Protein AF-A0A085WEC8-F1 (afdb_monomer_lite)

Radius of gyration: 14.59 Å; chains: 1; bounding box: 40×27×41 Å

Secondary structure (DSSP, 8-state):
-EEEE--TT-HHHHHHHHHHHHTHHHHHHTT--EEEEE----TTPPPPTTPEE-TTSHHHHHHHHHTTPPTT--EEEEE-TT--EEEEEETTSS-HHHHHHHHHHHHHHHHHT-TTTTS-----

Sequence (124 aa):
MLVAVLHPGCDICHALHRMLMARAPGWRSEEIEVFSVVPPGRLGEPLPPGALQDSEGRVSQELMKELGASPGGAVLAVANRFGTLYAVLDIHSGPTEAVLKEALEWLDLAQRQCGECFAPLNWD

Foldseek 3Di:
DKEKEAEFLDPLRLVLVVVVVVCVVVCVVVVHDYAYEYEDDDPPGDDRPPHHYPDHCPVVQVVCVVLVHDPPFIWMWAADPVRHTQDIGGSPPDHNVVRVVVSVVSNVVRSVVPVVPDDDPPPD

Organism: NCBI:txid394096

Structure (mmCIF, N/CA/C/O backbone):
data_AF-A0A085WEC8-F1
#
_entry.id   AF-A0A085WEC8-F1
#
loop_
_atom_site.group_PDB
_atom_site.id
_atom_site.type_symbol
_atom_site.label_atom_id
_atom_site.label_alt_id
_atom_site.label_comp_id
_atom_site.label_asym_id
_atom_site.label_entity_id
_atom_site.label_seq_id
_atom_site.pdbx_PDB_ins_code
_atom_site.Cartn_x
_atom_site.Cartn_y
_atom_site.Cartn_z
_atom_site.occupancy
_atom_site.B_iso_or_equiv
_atom_site.auth_seq_id
_atom_site.auth_comp_id
_atom_site.auth_asym_id
_atom_site.auth_atom_id
_atom_site.pdbx_PDB_model_num
ATOM 1 N N . MET A 1 1 ? -8.166 1.062 5.909 1.00 92.38 1 MET A N 1
ATOM 2 C CA . MET A 1 1 ? -7.718 1.221 4.511 1.00 92.38 1 MET A CA 1
ATOM 3 C C . MET A 1 1 ? -6.214 1.023 4.446 1.00 92.38 1 MET A C 1
ATOM 5 O O . MET A 1 1 ? -5.507 1.472 5.344 1.00 92.38 1 MET A O 1
ATOM 9 N N . LEU A 1 2 ? -5.743 0.364 3.392 1.00 96.19 2 LEU A N 1
ATOM 10 C CA . LEU A 1 2 ? -4.330 0.212 3.065 1.00 96.19 2 LEU A CA 1
ATOM 11 C C . LEU A 1 2 ? -4.053 0.865 1.708 1.00 96.19 2 LEU A C 1
ATOM 13 O O . LEU A 1 2 ? -4.783 0.627 0.746 1.00 96.19 2 LEU A O 1
ATOM 17 N N . VAL A 1 3 ? -2.995 1.666 1.622 1.00 97.12 3 VAL A N 1
ATOM 18 C CA . VAL A 1 3 ? -2.550 2.285 0.366 1.00 97.12 3 VAL A CA 1
ATOM 19 C C . VAL A 1 3 ? -1.092 1.922 0.146 1.00 97.12 3 VAL A C 1
ATOM 21 O O . VAL A 1 3 ? -0.228 2.316 0.922 1.00 97.12 3 VAL A O 1
ATOM 24 N N . ALA A 1 4 ? -0.814 1.155 -0.902 1.00 98.00 4 ALA A N 1
ATOM 25 C CA . ALA A 1 4 ? 0.536 0.779 -1.284 1.00 98.00 4 ALA A CA 1
ATOM 26 C C . ALA A 1 4 ? 0.998 1.619 -2.479 1.00 98.00 4 ALA A C 1
ATOM 28 O O . ALA A 1 4 ? 0.371 1.577 -3.536 1.00 98.00 4 ALA A O 1
ATOM 29 N N . VAL A 1 5 ? 2.106 2.343 -2.330 1.00 97.88 5 VAL A N 1
ATOM 30 C CA . VAL A 1 5 ? 2.840 2.938 -3.455 1.00 97.88 5 VAL A CA 1
ATOM 31 C C . VAL A 1 5 ? 4.008 2.008 -3.750 1.00 97.88 5 VAL A C 1
ATOM 33 O O . VAL A 1 5 ? 4.885 1.815 -2.911 1.00 97.88 5 VAL A O 1
ATOM 36 N N . LEU A 1 6 ? 3.972 1.367 -4.911 1.00 97.50 6 LEU A N 1
ATOM 37 C CA . LEU A 1 6 ? 4.866 0.275 -5.284 1.00 97.50 6 LEU A CA 1
ATOM 38 C C . LEU A 1 6 ? 5.892 0.744 -6.312 1.00 97.50 6 LEU A C 1
ATOM 40 O O . LEU A 1 6 ? 5.619 1.648 -7.090 1.00 97.50 6 LEU A O 1
ATOM 44 N N . HIS A 1 7 ? 7.044 0.084 -6.391 1.00 96.25 7 HIS A N 1
ATOM 45 C CA . HIS A 1 7 ? 7.944 0.261 -7.531 1.00 96.25 7 HIS A CA 1
ATOM 46 C C . HIS A 1 7 ? 7.507 -0.587 -8.730 1.00 96.25 7 HIS A C 1
ATOM 48 O O . HIS A 1 7 ? 7.102 -1.740 -8.539 1.00 96.25 7 HIS A O 1
ATOM 54 N N . PRO A 1 8 ? 7.641 -0.069 -9.963 1.00 93.38 8 PRO A N 1
ATOM 55 C CA . PRO A 1 8 ? 7.444 -0.866 -11.164 1.00 93.38 8 PRO A CA 1
ATOM 56 C C . PRO A 1 8 ? 8.557 -1.917 -11.292 1.00 93.38 8 PRO A C 1
ATOM 58 O O . PRO A 1 8 ? 9.720 -1.648 -10.991 1.00 93.38 8 PRO A O 1
ATOM 61 N N . GLY A 1 9 ? 8.197 -3.141 -11.690 1.00 91.94 9 GLY A N 1
ATOM 62 C CA . GLY A 1 9 ? 9.162 -4.223 -11.926 1.00 91.94 9 GLY A CA 1
ATOM 63 C C . GLY A 1 9 ? 9.922 -4.723 -10.687 1.00 91.94 9 GLY A C 1
ATOM 64 O O . GLY A 1 9 ? 10.923 -5.417 -10.840 1.00 91.94 9 GLY A O 1
ATOM 65 N N . CYS A 1 10 ? 9.482 -4.388 -9.469 1.00 95.12 10 CYS A N 1
ATOM 66 C CA . CYS A 1 10 ? 10.161 -4.774 -8.231 1.00 95.12 10 CYS A CA 1
ATOM 67 C C . CYS A 1 10 ? 9.536 -6.024 -7.597 1.00 95.12 10 CYS A C 1
ATOM 69 O O . CYS A 1 10 ? 8.370 -6.018 -7.193 1.00 95.12 10 CYS A O 1
ATOM 71 N N . ASP A 1 11 ? 10.336 -7.079 -7.424 1.00 95.62 11 ASP A N 1
ATOM 72 C CA . ASP A 1 11 ? 9.875 -8.364 -6.886 1.00 95.62 11 ASP A CA 1
ATOM 73 C C . ASP A 1 11 ? 9.306 -8.266 -5.466 1.00 95.62 11 ASP A C 1
ATOM 75 O O . ASP A 1 11 ? 8.295 -8.908 -5.172 1.00 95.62 11 ASP A O 1
ATOM 79 N N . ILE A 1 12 ? 9.904 -7.439 -4.600 1.00 97.38 12 ILE A N 1
ATOM 80 C CA . ILE A 1 12 ? 9.447 -7.243 -3.213 1.00 97.38 12 ILE A CA 1
ATOM 81 C C . ILE A 1 12 ? 8.085 -6.537 -3.206 1.00 97.38 12 ILE A C 1
ATOM 83 O O . ILE A 1 12 ? 7.143 -6.996 -2.559 1.00 97.38 12 ILE A O 1
ATOM 87 N N . CYS A 1 13 ? 7.944 -5.468 -3.995 1.00 97.62 13 CYS A N 1
ATOM 88 C CA . CYS A 1 13 ? 6.677 -4.755 -4.162 1.00 97.62 13 CYS A CA 1
ATOM 89 C C . CYS A 1 13 ? 5.582 -5.669 -4.735 1.00 97.62 13 CYS A C 1
ATOM 91 O O . CYS A 1 13 ? 4.439 -5.659 -4.274 1.00 97.62 13 CYS A O 1
ATOM 93 N N . HIS A 1 14 ? 5.932 -6.510 -5.711 1.00 96.25 14 HIS A N 1
ATOM 94 C CA . HIS A 1 14 ? 5.002 -7.456 -6.322 1.00 96.25 14 HIS A CA 1
ATOM 95 C C . HIS A 1 14 ? 4.617 -8.582 -5.355 1.00 96.25 14 HIS A C 1
ATOM 97 O O . HIS A 1 14 ? 3.466 -9.022 -5.357 1.00 96.25 14 HIS A O 1
ATOM 103 N N . ALA A 1 15 ? 5.548 -9.052 -4.521 1.00 97.12 15 ALA A N 1
ATOM 104 C CA . ALA A 1 15 ? 5.267 -10.023 -3.469 1.00 97.12 15 ALA A CA 1
ATOM 105 C C . ALA A 1 15 ? 4.275 -9.459 -2.447 1.00 97.12 15 ALA A C 1
ATOM 107 O O . ALA A 1 15 ? 3.263 -10.109 -2.176 1.00 97.12 15 ALA A O 1
ATOM 108 N N . LEU A 1 16 ? 4.498 -8.229 -1.972 1.00 98.00 16 LEU A N 1
ATOM 109 C CA . LEU A 1 16 ? 3.577 -7.560 -1.053 1.00 98.00 16 LEU A CA 1
ATOM 110 C C . LEU A 1 16 ? 2.182 -7.430 -1.666 1.00 98.00 16 LEU A C 1
ATOM 112 O O . LEU A 1 16 ? 1.193 -7.810 -1.042 1.00 98.00 16 LEU A O 1
ATOM 116 N N . HIS A 1 17 ? 2.102 -6.955 -2.911 1.00 97.50 17 HIS A N 1
ATOM 117 C CA . HIS A 1 17 ? 0.834 -6.821 -3.619 1.00 97.50 17 HIS A CA 1
ATOM 118 C C . HIS A 1 17 ? 0.091 -8.159 -3.732 1.00 97.50 17 HIS A C 1
ATOM 120 O O . HIS A 1 17 ? -1.092 -8.235 -3.403 1.00 97.50 17 HIS A O 1
ATOM 126 N N . ARG A 1 18 ? 0.778 -9.247 -4.116 1.00 96.75 18 ARG A N 1
ATOM 127 C CA . ARG A 1 18 ? 0.166 -10.587 -4.153 1.00 96.75 18 ARG A CA 1
ATOM 128 C C . ARG A 1 18 ? -0.377 -11.000 -2.787 1.00 96.75 18 ARG A C 1
ATOM 130 O O . ARG A 1 18 ? -1.470 -11.552 -2.712 1.00 96.75 18 ARG A O 1
ATOM 137 N N . MET A 1 19 ? 0.357 -10.724 -1.711 1.00 96.69 19 MET A N 1
ATOM 138 C CA . MET A 1 19 ? -0.077 -11.047 -0.350 1.00 96.69 19 MET A CA 1
ATOM 139 C C . MET A 1 19 ? -1.286 -10.222 0.104 1.00 96.69 19 MET A C 1
ATOM 141 O O . MET A 1 19 ? -2.140 -10.752 0.820 1.00 96.69 19 MET A O 1
ATOM 145 N N . LEU A 1 20 ? -1.371 -8.954 -0.307 1.00 95.88 20 LEU A N 1
ATOM 146 C CA . LEU A 1 20 ? -2.530 -8.094 -0.071 1.00 95.88 20 LEU A CA 1
ATOM 147 C C . LEU A 1 20 ? -3.757 -8.601 -0.837 1.00 95.88 20 LEU A C 1
ATOM 149 O O . LEU A 1 20 ? -4.832 -8.728 -0.252 1.00 95.88 20 LEU A O 1
ATOM 153 N N . MET A 1 21 ? -3.595 -8.945 -2.117 1.00 94.19 21 MET A N 1
ATOM 154 C CA . MET A 1 21 ? -4.693 -9.420 -2.964 1.00 94.19 21 MET A CA 1
ATOM 155 C C . MET A 1 21 ? -5.170 -10.825 -2.586 1.00 94.19 21 MET A C 1
ATOM 157 O O . MET A 1 21 ? -6.365 -11.097 -2.636 1.00 94.19 21 MET A O 1
ATOM 161 N N . ALA A 1 22 ? -4.280 -11.703 -2.114 1.00 93.75 22 ALA A N 1
ATOM 162 C CA . ALA A 1 22 ? -4.661 -13.023 -1.603 1.00 93.75 22 ALA A CA 1
ATOM 163 C C . ALA A 1 22 ? -5.612 -12.950 -0.392 1.00 93.75 22 ALA A C 1
ATOM 165 O O . ALA A 1 22 ? -6.345 -13.899 -0.125 1.00 93.75 22 ALA A O 1
ATOM 166 N N . ARG A 1 23 ? -5.616 -11.822 0.330 1.00 91.88 23 ARG A N 1
ATOM 167 C CA . ARG A 1 23 ? -6.495 -11.562 1.479 1.00 91.88 23 ARG A CA 1
ATOM 168 C C . ARG A 1 23 ? -7.768 -10.785 1.116 1.00 91.88 23 ARG A C 1
ATOM 170 O O . ARG A 1 23 ? -8.642 -10.644 1.966 1.00 91.88 23 ARG A O 1
ATOM 177 N N . ALA A 1 24 ? -7.921 -10.352 -0.141 1.00 83.62 24 ALA A N 1
ATOM 178 C CA . ALA A 1 24 ? -9.064 -9.564 -0.613 1.00 83.62 24 ALA A CA 1
ATOM 179 C C . ALA A 1 24 ? -10.454 -10.116 -0.243 1.00 83.62 24 ALA A C 1
ATOM 181 O O . ALA A 1 24 ? -11.320 -9.307 0.094 1.00 83.62 24 ALA A O 1
ATOM 182 N N . PRO A 1 25 ? -10.700 -11.445 -0.232 1.00 82.88 25 PRO A N 1
ATOM 183 C CA . PRO A 1 25 ? -11.988 -11.973 0.216 1.00 82.88 25 PRO A CA 1
ATOM 184 C C . PRO A 1 25 ? -12.342 -11.608 1.668 1.00 82.88 25 PRO A C 1
ATOM 186 O O . PRO A 1 25 ? -13.513 -11.377 1.951 1.00 82.88 25 PRO A O 1
ATOM 189 N N . GLY A 1 26 ? -11.353 -11.525 2.567 1.00 86.44 26 GLY A N 1
ATOM 190 C CA . GLY A 1 26 ? -11.554 -11.156 3.976 1.00 86.44 26 GLY A CA 1
ATOM 191 C C . GLY A 1 26 ? -11.657 -9.647 4.210 1.00 86.44 26 GLY A C 1
ATOM 192 O O . GLY A 1 26 ? -12.361 -9.206 5.114 1.00 86.44 26 GLY A O 1
ATOM 193 N N . TRP A 1 27 ? -11.039 -8.834 3.348 1.00 88.69 27 TRP A N 1
ATOM 194 C CA . TRP A 1 27 ? -11.059 -7.372 3.476 1.00 88.69 27 TRP A CA 1
ATOM 195 C C . TRP A 1 27 ? -12.460 -6.777 3.471 1.00 88.69 27 TRP A C 1
ATOM 197 O O . TRP A 1 27 ? -12.750 -5.901 4.279 1.00 88.69 27 TRP A O 1
ATOM 207 N N . ARG A 1 28 ? -13.364 -7.301 2.638 1.00 80.44 28 ARG A N 1
ATOM 208 C CA . ARG A 1 28 ? -14.746 -6.806 2.585 1.00 80.44 28 ARG A CA 1
ATOM 209 C C . ARG A 1 28 ? -15.516 -7.051 3.877 1.00 80.44 28 ARG A C 1
ATOM 211 O O . ARG A 1 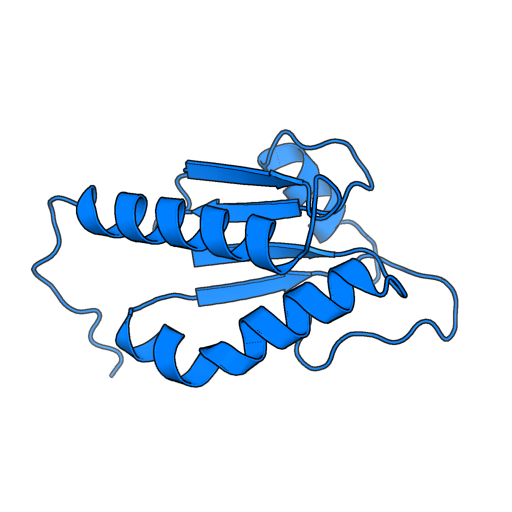28 ? -16.226 -6.159 4.323 1.00 80.44 28 ARG A O 1
ATOM 218 N N . SER A 1 29 ? -15.374 -8.231 4.484 1.00 83.19 29 SER A N 1
ATOM 219 C CA . SER A 1 29 ? -16.035 -8.533 5.763 1.00 83.19 29 SER A CA 1
ATOM 220 C C . SER A 1 29 ? -15.502 -7.697 6.925 1.00 83.19 29 SER A C 1
ATOM 222 O O . SER A 1 29 ? -16.193 -7.540 7.924 1.00 83.19 29 SER A O 1
ATOM 224 N N . GLU A 1 30 ? -14.291 -7.165 6.790 1.00 82.00 30 GLU A N 1
ATOM 225 C CA . GLU A 1 30 ? -13.633 -6.322 7.790 1.00 82.00 30 GLU A CA 1
ATOM 226 C C . GLU A 1 30 ? -13.733 -4.820 7.455 1.00 82.00 30 GLU A C 1
ATOM 228 O O . GLU A 1 30 ? -13.123 -3.998 8.136 1.00 82.00 30 GLU A O 1
ATOM 233 N N . GLU A 1 31 ? -14.489 -4.451 6.411 1.00 85.44 31 GLU A N 1
ATOM 234 C CA . GLU A 1 31 ? -14.628 -3.070 5.919 1.00 85.44 31 GLU A CA 1
ATOM 235 C C . GLU A 1 31 ? -13.271 -2.400 5.596 1.00 85.44 31 GLU A C 1
ATOM 237 O O . GLU A 1 31 ? -13.046 -1.207 5.824 1.00 85.44 31 GLU A O 1
ATOM 242 N N . ILE A 1 32 ? -12.328 -3.179 5.059 1.00 90.25 32 ILE A N 1
ATOM 243 C CA . ILE A 1 32 ? -10.995 -2.724 4.663 1.00 90.25 32 ILE A CA 1
ATOM 244 C C . ILE A 1 32 ? -10.948 -2.536 3.148 1.00 90.25 32 ILE A C 1
ATOM 246 O O . ILE A 1 32 ? -11.114 -3.479 2.381 1.00 90.25 32 ILE A O 1
ATOM 250 N N . GLU A 1 33 ? -10.605 -1.327 2.715 1.00 91.62 33 GLU A N 1
ATOM 251 C CA . GLU A 1 33 ? -10.233 -1.054 1.324 1.00 91.62 33 GLU A CA 1
ATOM 252 C C . GLU A 1 33 ? -8.716 -1.108 1.135 1.00 91.62 33 GLU A C 1
ATOM 254 O O . GLU A 1 33 ? -7.962 -0.631 1.992 1.00 91.62 33 GLU A O 1
ATOM 259 N N . VAL A 1 34 ? -8.268 -1.674 0.011 1.00 94.56 34 VAL A N 1
ATOM 260 C CA . VAL A 1 34 ? -6.845 -1.813 -0.330 1.00 94.56 34 VAL A CA 1
ATOM 261 C C . VAL A 1 34 ? -6.587 -1.294 -1.736 1.00 94.56 34 VAL A C 1
ATOM 263 O O . VAL A 1 34 ? -7.109 -1.830 -2.711 1.00 94.56 34 VAL A O 1
ATOM 266 N N . PHE A 1 35 ? -5.707 -0.303 -1.843 1.00 94.06 35 PHE A N 1
ATOM 267 C CA . PHE A 1 35 ? -5.269 0.266 -3.112 1.00 94.06 35 PHE A CA 1
ATOM 268 C C . PHE A 1 35 ? -3.778 0.014 -3.307 1.00 94.06 35 PHE A C 1
ATOM 270 O O . PHE A 1 35 ? -2.985 0.137 -2.376 1.00 94.06 35 PHE A O 1
ATOM 277 N N . SER A 1 36 ? -3.379 -0.340 -4.523 1.00 97.25 36 SER A N 1
ATOM 278 C CA . SER A 1 36 ? -1.973 -0.391 -4.927 1.00 97.25 36 SER A CA 1
ATOM 279 C C . SER A 1 36 ? -1.791 0.519 -6.126 1.00 97.25 36 SER A C 1
ATOM 281 O O . SER A 1 36 ? -2.508 0.359 -7.107 1.00 97.25 36 SER A O 1
ATOM 283 N N . VAL A 1 37 ? -0.854 1.454 -6.047 1.00 96.88 37 VAL A N 1
ATOM 284 C CA . VAL A 1 37 ? -0.516 2.393 -7.116 1.00 96.88 37 VAL A CA 1
ATOM 285 C C . VAL A 1 37 ? 0.916 2.126 -7.554 1.00 96.88 37 VAL A C 1
ATOM 287 O O . VAL A 1 37 ? 1.806 1.966 -6.719 1.00 96.88 37 VAL A O 1
ATOM 290 N N . VAL A 1 38 ? 1.130 2.059 -8.863 1.00 96.56 38 VAL A N 1
ATOM 291 C CA . VAL A 1 38 ? 2.444 1.848 -9.474 1.00 96.56 38 VAL A CA 1
ATOM 292 C C . VAL A 1 38 ? 2.746 3.054 -10.373 1.00 96.56 38 VAL A C 1
ATOM 294 O O . VAL A 1 38 ? 1.979 3.293 -11.312 1.00 96.56 38 VAL A O 1
ATOM 297 N N . PRO A 1 39 ? 3.821 3.821 -10.106 1.00 94.50 39 PRO A N 1
ATOM 298 C CA . PRO A 1 39 ? 4.253 4.935 -10.940 1.00 94.50 39 PRO A CA 1
ATOM 299 C C . PRO A 1 39 ? 4.835 4.426 -12.272 1.00 94.50 39 PRO A C 1
ATOM 301 O O . PRO A 1 39 ? 5.000 3.216 -12.464 1.00 94.50 39 PRO A O 1
ATOM 304 N N . PRO A 1 40 ? 5.187 5.326 -13.206 1.00 91.69 40 PRO A N 1
ATOM 305 C CA . PRO A 1 40 ? 5.736 4.935 -14.494 1.00 91.69 40 PRO A CA 1
ATOM 306 C C . PRO A 1 40 ? 7.044 4.161 -14.325 1.00 91.69 40 PRO A C 1
ATOM 308 O O . PRO A 1 40 ? 7.957 4.599 -13.623 1.00 91.69 40 PRO A O 1
ATOM 311 N N . GLY A 1 41 ? 7.126 3.018 -15.000 1.00 87.19 41 GLY A N 1
ATOM 312 C CA . GLY A 1 41 ? 8.323 2.189 -15.094 1.00 87.19 41 GLY A CA 1
ATOM 313 C C . GLY A 1 41 ? 8.980 2.248 -16.465 1.00 87.19 41 GLY A C 1
ATOM 314 O O . GLY A 1 41 ? 8.598 3.028 -17.343 1.00 87.19 41 GLY A O 1
ATOM 315 N N . ARG A 1 42 ? 9.968 1.381 -16.677 1.00 83.94 42 ARG A N 1
ATOM 316 C CA . ARG A 1 42 ? 10.527 1.140 -18.010 1.00 83.94 42 ARG A CA 1
ATOM 317 C C . ARG A 1 42 ? 9.511 0.401 -18.881 1.00 83.94 42 ARG A C 1
ATOM 319 O O . ARG A 1 42 ? 8.683 -0.374 -18.407 1.00 83.94 42 ARG A O 1
ATOM 326 N N . LEU A 1 43 ? 9.613 0.610 -20.192 1.00 77.25 43 LEU A N 1
ATOM 327 C CA . LEU A 1 43 ? 8.839 -0.140 -21.181 1.00 77.25 43 LEU A CA 1
ATOM 328 C C . LEU A 1 43 ? 9.014 -1.653 -20.973 1.00 77.25 43 LEU A C 1
ATOM 330 O O . LEU A 1 43 ? 10.136 -2.156 -20.976 1.00 77.25 43 LEU A O 1
ATOM 334 N N . GLY A 1 44 ? 7.893 -2.363 -20.826 1.00 76.56 44 GLY A N 1
ATOM 335 C CA . GLY A 1 44 ? 7.859 -3.815 -20.640 1.00 76.56 44 GLY A CA 1
ATOM 336 C C . GLY A 1 44 ? 7.929 -4.290 -19.187 1.00 76.56 44 GLY A C 1
ATOM 337 O O . GLY A 1 44 ? 7.834 -5.495 -18.959 1.00 76.56 44 GLY A O 1
ATOM 338 N N . GLU A 1 45 ? 8.059 -3.391 -18.205 1.00 84.56 45 GLU A N 1
ATOM 339 C CA . GLU A 1 45 ? 7.963 -3.782 -16.797 1.00 84.56 45 GLU A CA 1
ATOM 340 C C . GLU A 1 45 ? 6.532 -4.234 -16.459 1.00 84.56 45 GLU A C 1
ATOM 342 O O . GLU A 1 45 ? 5.563 -3.550 -16.808 1.00 84.56 45 GLU A O 1
ATOM 347 N N . PRO A 1 46 ? 6.369 -5.403 -15.812 1.00 83.38 46 PRO A N 1
ATOM 348 C CA . PRO A 1 46 ? 5.049 -5.945 -15.539 1.00 83.38 46 PRO A CA 1
ATOM 349 C C . PRO A 1 46 ? 4.331 -5.126 -14.464 1.00 83.38 46 PRO A C 1
ATOM 351 O O . PRO A 1 46 ? 4.896 -4.833 -13.412 1.00 83.38 46 PRO A O 1
ATOM 354 N N . LEU A 1 47 ? 3.055 -4.821 -14.709 1.00 87.69 47 LEU A N 1
ATOM 355 C CA . LEU A 1 47 ? 2.150 -4.268 -13.707 1.00 87.69 47 LEU A CA 1
ATOM 356 C C . LEU A 1 47 ? 1.534 -5.417 -12.884 1.00 87.69 47 LEU A C 1
ATOM 358 O O . LEU A 1 47 ? 1.026 -6.374 -13.479 1.00 87.69 47 LEU A O 1
ATOM 362 N N . PRO A 1 48 ? 1.532 -5.351 -11.541 1.00 90.19 48 PRO A N 1
ATOM 363 C CA . PRO A 1 48 ? 0.809 -6.313 -10.718 1.00 90.19 48 PRO A CA 1
ATOM 364 C C . PRO A 1 48 ? -0.695 -6.330 -11.061 1.00 90.19 48 PRO A C 1
ATOM 366 O O . PRO A 1 48 ? -1.307 -5.262 -11.148 1.00 90.19 48 PRO A O 1
ATOM 369 N N . PRO A 1 49 ? -1.320 -7.508 -11.257 1.00 89.88 49 PRO A N 1
ATOM 370 C CA . PRO A 1 49 ? -2.738 -7.590 -11.601 1.00 89.88 49 PRO A CA 1
ATOM 371 C C . PRO A 1 49 ? -3.638 -6.936 -10.546 1.00 89.88 49 PRO A C 1
ATOM 373 O O . PRO A 1 49 ? -3.642 -7.355 -9.396 1.00 89.88 49 PRO A O 1
ATOM 376 N N . GLY A 1 50 ? -4.440 -5.948 -10.951 1.00 90.00 50 GLY A N 1
ATOM 377 C CA . GLY A 1 50 ? -5.332 -5.212 -10.046 1.00 90.00 50 GLY A CA 1
ATOM 378 C C . GLY A 1 50 ? -4.695 -3.989 -9.377 1.00 90.00 50 GLY A C 1
ATOM 379 O O . GLY A 1 50 ? -5.397 -3.254 -8.687 1.00 90.00 50 GLY A O 1
ATOM 380 N N . ALA A 1 51 ? -3.403 -3.725 -9.599 1.00 94.94 51 ALA A N 1
ATOM 381 C CA . ALA A 1 51 ? -2.806 -2.443 -9.243 1.00 94.94 51 ALA A CA 1
ATOM 382 C C . ALA A 1 51 ? -3.240 -1.335 -10.219 1.00 94.94 51 ALA A C 1
ATOM 384 O O . ALA A 1 51 ? -3.418 -1.557 -11.418 1.00 94.94 51 ALA A O 1
ATOM 385 N N . LEU A 1 52 ? -3.380 -0.121 -9.692 1.00 95.44 52 LEU A N 1
ATOM 386 C CA . LEU A 1 52 ? -3.638 1.094 -10.449 1.00 95.44 52 LEU A CA 1
ATOM 387 C C . LEU A 1 52 ? -2.331 1.589 -11.068 1.00 95.44 52 LEU A C 1
ATOM 389 O O . LEU A 1 52 ? -1.336 1.793 -10.371 1.00 95.44 52 LEU A O 1
ATOM 393 N N . GLN A 1 53 ? -2.344 1.809 -12.378 1.00 94.94 53 GLN A N 1
ATOM 394 C CA . GLN A 1 53 ? -1.212 2.393 -13.083 1.00 94.94 53 GLN A CA 1
ATOM 395 C C . GLN A 1 53 ? -1.310 3.920 -13.073 1.00 94.94 53 GLN A C 1
ATOM 397 O O . GLN A 1 53 ? -2.223 4.498 -13.663 1.00 94.94 53 GLN A O 1
ATOM 402 N N . ASP A 1 54 ? -0.333 4.577 -12.460 1.00 94.75 54 ASP A N 1
ATOM 403 C CA . ASP A 1 54 ? -0.167 6.026 -12.507 1.00 94.75 54 ASP A CA 1
ATOM 404 C C . ASP A 1 54 ? 0.798 6.389 -13.638 1.00 94.75 54 ASP A C 1
ATOM 406 O O . ASP A 1 54 ? 2.001 6.525 -13.441 1.00 94.75 54 ASP A O 1
ATOM 410 N N . SER A 1 55 ? 0.263 6.507 -14.853 1.00 91.31 55 SER A N 1
ATOM 411 C CA . SER A 1 55 ? 1.064 6.654 -16.081 1.00 91.31 55 SER A CA 1
ATOM 412 C C . SER A 1 55 ? 1.840 7.974 -16.175 1.00 91.31 55 SER A C 1
ATOM 414 O O . SER A 1 55 ? 2.796 8.061 -16.941 1.00 91.31 55 SER A O 1
ATOM 416 N N . GLU A 1 56 ? 1.451 8.991 -15.401 1.00 93.44 56 GLU A N 1
ATOM 417 C CA . GLU A 1 56 ? 2.127 10.295 -15.358 1.00 93.44 56 GLU A CA 1
ATOM 418 C C . GLU A 1 56 ? 2.977 10.483 -14.090 1.00 93.44 56 GLU A C 1
ATOM 420 O O . GLU A 1 56 ? 3.688 11.478 -13.972 1.00 93.44 56 GLU A O 1
ATOM 425 N N . GLY A 1 57 ? 2.901 9.562 -13.124 1.00 93.94 57 GLY A N 1
ATOM 426 C CA . GLY A 1 57 ? 3.606 9.657 -11.840 1.00 93.94 57 GLY A CA 1
ATOM 427 C C . GLY A 1 57 ? 3.050 10.710 -10.877 1.00 93.94 57 GLY A C 1
ATOM 428 O O . GLY A 1 57 ? 3.593 10.886 -9.785 1.00 93.94 57 GLY A O 1
ATOM 429 N N . ARG A 1 58 ? 1.983 11.426 -11.256 1.00 95.62 58 ARG A N 1
ATOM 430 C CA . ARG A 1 58 ? 1.453 12.568 -10.494 1.00 95.62 58 ARG A CA 1
ATOM 431 C C . ARG A 1 58 ? 0.724 12.119 -9.234 1.00 95.62 58 ARG A C 1
ATOM 433 O O . ARG A 1 58 ? 0.870 12.756 -8.195 1.00 95.62 58 ARG A O 1
ATOM 440 N N . VAL A 1 59 ? -0.032 11.023 -9.315 1.00 95.00 59 VAL A N 1
ATOM 441 C CA . VAL A 1 59 ? -0.774 10.477 -8.168 1.00 95.00 59 VAL A CA 1
ATOM 442 C C . VAL A 1 59 ? 0.200 9.945 -7.127 1.00 95.00 59 VAL A C 1
ATOM 444 O O . VAL A 1 59 ? 0.092 10.265 -5.950 1.00 95.00 59 VAL A O 1
ATOM 447 N N . SER A 1 60 ? 1.189 9.177 -7.571 1.00 95.25 60 SER A N 1
ATOM 448 C CA . SER A 1 60 ? 2.220 8.588 -6.725 1.00 95.25 60 SER A CA 1
ATOM 449 C C . SER A 1 60 ? 3.058 9.680 -6.067 1.00 95.25 60 SER A C 1
ATOM 451 O O . SER A 1 60 ? 3.332 9.598 -4.877 1.00 95.25 60 SER A O 1
ATOM 453 N N . GLN A 1 61 ? 3.422 10.737 -6.802 1.00 95.38 61 GLN A N 1
ATOM 454 C CA . GLN A 1 61 ? 4.152 11.875 -6.243 1.00 95.38 61 GLN A CA 1
ATOM 455 C C . GLN A 1 61 ? 3.363 12.587 -5.135 1.00 95.38 61 GLN A C 1
ATOM 457 O O . GLN A 1 61 ? 3.931 12.853 -4.074 1.00 95.38 61 GLN A O 1
ATOM 462 N N . GLU A 1 62 ? 2.078 12.880 -5.359 1.00 96.31 62 GLU A N 1
ATOM 463 C CA . GLU A 1 62 ? 1.251 13.541 -4.344 1.00 96.31 62 GLU A CA 1
ATOM 464 C C . GLU A 1 62 ? 1.024 12.627 -3.135 1.00 96.31 62 GLU A C 1
ATOM 466 O O . GLU A 1 62 ? 1.182 13.071 -2.003 1.00 96.31 62 GLU A O 1
ATOM 471 N N . LEU A 1 63 ? 0.768 11.331 -3.355 1.00 95.62 63 LEU A N 1
ATOM 472 C CA . LEU A 1 63 ? 0.669 10.352 -2.270 1.00 95.62 63 LEU A CA 1
ATOM 473 C C . LEU A 1 63 ? 1.945 10.324 -1.426 1.00 95.62 63 LEU A C 1
ATOM 475 O O . LEU A 1 63 ? 1.863 10.436 -0.211 1.00 95.62 63 LEU A O 1
ATOM 479 N N . MET A 1 64 ? 3.128 10.229 -2.037 1.00 96.62 64 MET A N 1
ATOM 480 C CA . MET A 1 64 ? 4.386 10.210 -1.278 1.00 96.62 64 MET A CA 1
ATOM 481 C C . MET A 1 64 ? 4.575 11.481 -0.444 1.00 96.62 64 MET A C 1
ATOM 483 O O . MET A 1 64 ? 5.023 11.398 0.698 1.00 96.62 64 MET A O 1
ATOM 487 N N . LYS A 1 65 ? 4.190 12.643 -0.984 1.00 96.44 65 LYS A N 1
ATOM 488 C CA . LYS A 1 65 ? 4.236 13.924 -0.273 1.00 96.44 65 LYS A CA 1
ATOM 489 C C . LYS A 1 65 ? 3.279 13.951 0.924 1.00 96.44 65 LYS A C 1
ATOM 491 O O . LYS A 1 65 ? 3.718 14.287 2.020 1.00 96.44 65 LYS A O 1
ATOM 496 N N . GLU A 1 66 ? 2.014 13.579 0.737 1.00 95.00 66 GLU A N 1
ATOM 497 C CA . GLU A 1 66 ? 1.003 13.560 1.807 1.00 95.00 66 GLU A CA 1
ATOM 498 C C . GLU A 1 66 ? 1.310 12.506 2.883 1.00 95.00 66 GLU A C 1
ATOM 500 O O . GLU A 1 66 ? 1.021 12.700 4.061 1.00 95.00 66 GLU A O 1
ATOM 505 N N . LEU A 1 67 ? 1.973 11.412 2.500 1.00 95.50 67 LEU A N 1
ATOM 506 C CA . LEU A 1 67 ? 2.465 10.387 3.420 1.00 95.50 67 LEU A CA 1
ATOM 507 C C . LEU A 1 67 ? 3.760 10.795 4.146 1.00 95.50 67 LEU A C 1
ATOM 509 O O . LEU A 1 67 ? 4.242 10.044 4.991 1.00 95.50 67 LEU A O 1
ATOM 513 N N . GLY A 1 68 ? 4.357 11.949 3.819 1.00 95.25 68 GLY A N 1
ATOM 514 C CA . GLY A 1 68 ? 5.644 12.378 4.377 1.00 95.25 68 GLY A CA 1
ATOM 515 C C . GLY A 1 68 ? 6.809 11.444 4.024 1.00 95.25 68 GLY A C 1
ATOM 516 O O . GLY A 1 68 ? 7.818 11.417 4.728 1.00 95.25 68 GLY A O 1
ATOM 517 N N . ALA A 1 69 ? 6.672 10.661 2.953 1.00 95.00 69 ALA A N 1
ATOM 518 C CA . ALA A 1 69 ? 7.642 9.668 2.520 1.00 95.00 69 ALA A CA 1
ATOM 519 C C . ALA A 1 69 ? 8.596 10.233 1.456 1.00 95.00 69 ALA A C 1
ATOM 521 O O . ALA A 1 69 ? 8.288 11.185 0.735 1.00 95.00 69 ALA A O 1
ATOM 522 N N . SER A 1 70 ? 9.786 9.640 1.338 1.00 92.56 70 SER A N 1
ATOM 523 C CA . SER A 1 70 ? 10.777 10.093 0.358 1.00 92.56 70 SER A CA 1
ATOM 524 C C . SER A 1 70 ? 10.277 9.903 -1.081 1.00 92.56 70 SER A C 1
ATOM 526 O O . SER A 1 70 ? 9.797 8.817 -1.413 1.00 92.56 70 SER A O 1
ATOM 528 N N . PRO A 1 71 ? 10.431 10.903 -1.970 1.00 88.75 71 PRO A N 1
ATOM 529 C CA . PRO A 1 71 ? 10.071 10.761 -3.377 1.00 88.75 71 PRO A CA 1
ATOM 530 C C . PRO A 1 71 ? 10.727 9.532 -4.012 1.00 88.75 71 PRO A C 1
ATOM 532 O O . PRO A 1 71 ? 11.920 9.294 -3.830 1.00 88.75 71 PRO A O 1
ATOM 535 N N . GLY A 1 72 ? 9.945 8.750 -4.757 1.00 87.19 72 GLY A N 1
ATOM 536 C CA . GLY A 1 72 ? 10.430 7.527 -5.400 1.00 87.19 72 GLY A CA 1
ATOM 537 C C . GLY A 1 72 ? 10.678 6.353 -4.447 1.00 87.19 72 GLY A C 1
ATOM 538 O O . GLY A 1 72 ? 11.218 5.346 -4.890 1.00 87.19 72 GLY A O 1
ATOM 539 N N . GLY A 1 73 ? 10.302 6.443 -3.168 1.00 93.81 73 GLY A N 1
ATOM 540 C CA . GLY A 1 73 ? 10.235 5.293 -2.262 1.00 93.81 73 GLY A CA 1
ATOM 541 C C . GLY A 1 73 ? 9.067 4.349 -2.582 1.00 93.81 73 GLY A C 1
ATOM 542 O O . GLY A 1 73 ? 8.219 4.659 -3.418 1.00 93.81 73 GLY A O 1
ATOM 543 N N . ALA A 1 74 ? 9.027 3.206 -1.897 1.00 97.62 74 ALA A N 1
ATOM 544 C CA . ALA A 1 74 ? 7.900 2.278 -1.930 1.00 97.62 74 ALA A CA 1
ATOM 545 C C . ALA A 1 74 ? 7.375 2.090 -0.506 1.00 97.62 74 ALA A C 1
ATOM 547 O O . ALA A 1 74 ? 8.136 1.724 0.391 1.00 97.62 74 ALA A O 1
ATOM 548 N N . VAL A 1 75 ? 6.091 2.365 -0.292 1.00 98.44 75 VAL A N 1
ATOM 549 C CA . VAL A 1 75 ? 5.501 2.405 1.050 1.00 98.44 75 VAL A CA 1
ATOM 550 C C . VAL A 1 75 ? 4.162 1.692 1.118 1.00 98.44 75 VAL A C 1
ATOM 552 O O . VAL A 1 75 ? 3.407 1.670 0.146 1.00 98.44 75 VAL A O 1
ATOM 555 N N . LEU A 1 76 ? 3.855 1.147 2.292 1.00 98.50 76 LEU A N 1
ATOM 556 C CA . LEU A 1 76 ? 2.528 0.683 2.676 1.00 98.50 76 LEU A CA 1
ATOM 557 C C . LEU A 1 76 ? 1.994 1.595 3.782 1.00 98.50 76 LEU A C 1
ATOM 559 O O . LEU A 1 76 ? 2.502 1.595 4.901 1.00 98.50 76 LEU A O 1
ATOM 563 N N . ALA A 1 77 ? 0.975 2.378 3.457 1.00 98.00 77 ALA A N 1
ATOM 564 C CA . ALA A 1 77 ? 0.309 3.272 4.387 1.00 98.00 77 ALA A CA 1
ATOM 565 C C . ALA A 1 77 ? -0.954 2.632 4.970 1.00 98.00 77 ALA A C 1
ATOM 567 O O . ALA A 1 77 ? -1.721 1.977 4.257 1.00 98.00 77 ALA A O 1
ATOM 568 N N . VAL A 1 78 ? -1.185 2.870 6.260 1.00 96.94 78 VAL A N 1
ATOM 569 C CA . VAL A 1 78 ? -2.368 2.428 7.003 1.00 96.94 78 VAL A CA 1
ATOM 570 C C . VAL A 1 78 ? -3.160 3.653 7.432 1.00 96.94 78 VAL A C 1
ATOM 572 O O . VAL A 1 78 ? -2.639 4.528 8.125 1.00 96.94 78 VAL A O 1
ATOM 575 N N . ALA A 1 79 ? -4.429 3.706 7.037 1.00 93.19 79 ALA A N 1
ATOM 576 C CA . ALA A 1 79 ? -5.331 4.799 7.376 1.00 93.19 79 ALA A CA 1
ATOM 577 C C . ALA A 1 79 ? -6.721 4.286 7.771 1.00 93.19 79 ALA A C 1
ATOM 579 O O . ALA A 1 79 ? -7.155 3.212 7.336 1.00 93.19 79 ALA A O 1
ATOM 580 N N . ASN A 1 80 ? -7.452 5.065 8.570 1.00 88.81 80 ASN A N 1
ATOM 581 C CA . ASN A 1 80 ? -8.868 4.794 8.830 1.00 88.81 80 ASN A CA 1
ATOM 582 C C . ASN A 1 80 ? -9.750 5.184 7.621 1.00 88.81 80 ASN A C 1
ATOM 584 O O . ASN A 1 80 ? -9.267 5.689 6.606 1.00 88.81 80 ASN A O 1
ATO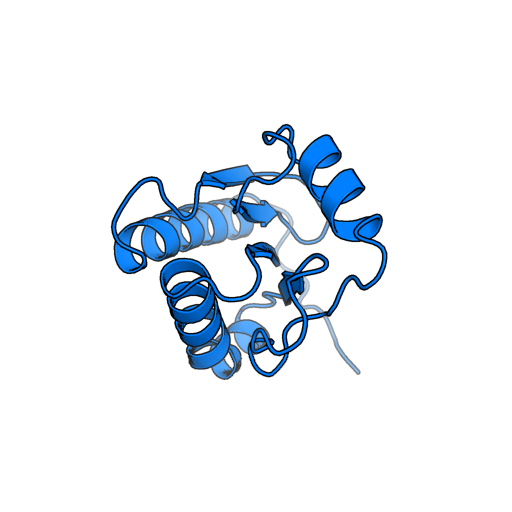M 588 N N . ARG A 1 81 ? -11.068 4.971 7.734 1.00 82.94 81 ARG A 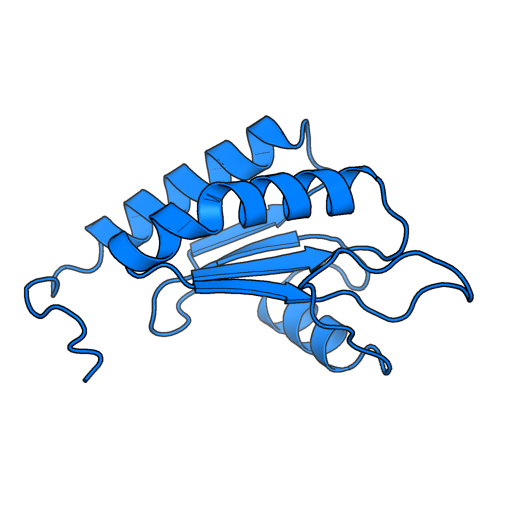N 1
ATOM 589 C CA . ARG A 1 81 ? -12.048 5.297 6.677 1.00 82.94 81 ARG A CA 1
ATOM 590 C C . ARG A 1 81 ? -12.169 6.791 6.349 1.00 82.94 81 ARG A C 1
ATOM 592 O O . ARG A 1 81 ? -12.684 7.138 5.295 1.00 82.94 81 ARG A O 1
ATOM 599 N N . PHE A 1 82 ? -11.714 7.664 7.245 1.00 85.50 82 PHE A N 1
ATOM 600 C CA . PHE A 1 82 ? -11.728 9.117 7.068 1.00 85.50 82 PHE A CA 1
ATOM 601 C C . PHE A 1 82 ? -10.403 9.654 6.508 1.00 85.50 82 PHE A C 1
ATOM 603 O O . PHE A 1 82 ? -10.236 10.863 6.383 1.00 85.50 82 PHE A O 1
ATOM 610 N N . GLY A 1 83 ? -9.448 8.772 6.194 1.00 87.00 83 GLY A N 1
ATOM 611 C CA . GLY A 1 83 ? -8.132 9.157 5.691 1.00 87.00 83 GLY A CA 1
ATOM 612 C C . GLY A 1 83 ? -7.155 9.624 6.773 1.00 87.00 83 GLY A C 1
ATOM 613 O O . GLY A 1 83 ? -6.089 10.128 6.437 1.00 87.00 83 GLY A O 1
ATOM 614 N N . THR A 1 84 ? -7.462 9.449 8.065 1.00 90.88 84 THR A N 1
ATOM 615 C CA . THR A 1 84 ? -6.471 9.683 9.126 1.00 90.88 84 THR A CA 1
ATOM 616 C C . THR A 1 84 ? -5.381 8.625 9.032 1.00 90.88 84 THR A C 1
ATOM 618 O O . THR A 1 84 ? -5.672 7.429 9.104 1.00 90.88 84 THR A O 1
ATOM 621 N N . LEU A 1 85 ? -4.139 9.075 8.881 1.00 94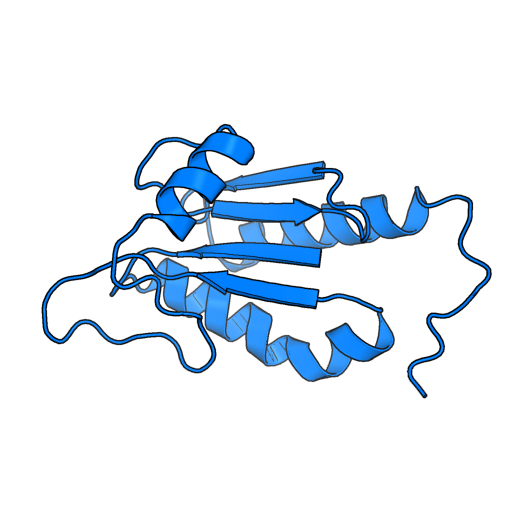.00 85 LEU A N 1
ATOM 622 C CA . LEU A 1 85 ? -2.960 8.231 8.746 1.00 94.00 85 LEU A CA 1
ATOM 623 C C . LEU A 1 85 ? -2.484 7.729 10.115 1.00 94.00 85 LEU A C 1
ATOM 625 O O . LEU A 1 85 ? -2.331 8.519 11.044 1.00 94.00 85 LEU A O 1
ATOM 629 N N . TYR A 1 86 ? -2.232 6.426 10.223 1.00 94.94 86 TYR A N 1
ATOM 630 C CA . TYR A 1 86 ? -1.719 5.779 11.437 1.00 94.94 86 TYR A CA 1
ATOM 631 C C . TYR A 1 86 ? -0.275 5.318 11.272 1.00 94.94 86 TYR A C 1
ATOM 633 O O . TYR A 1 86 ? 0.515 5.433 12.205 1.00 94.94 86 TYR A O 1
ATOM 641 N N . ALA A 1 87 ? 0.075 4.818 10.085 1.00 97.25 87 ALA A N 1
ATOM 642 C CA . ALA A 1 87 ? 1.421 4.350 9.793 1.00 97.25 87 ALA A CA 1
ATOM 643 C C . ALA A 1 87 ? 1.772 4.512 8.315 1.00 97.25 87 ALA A C 1
ATOM 645 O O . ALA A 1 87 ? 0.903 4.436 7.443 1.00 97.25 87 ALA A O 1
ATOM 646 N N . VAL A 1 88 ? 3.067 4.681 8.053 1.00 98.12 88 VAL A N 1
ATOM 647 C CA . VAL A 1 88 ? 3.685 4.621 6.726 1.00 98.12 88 VAL A CA 1
ATOM 648 C C . VAL A 1 88 ? 4.915 3.744 6.856 1.00 98.12 88 VAL A C 1
ATOM 650 O O . VAL A 1 88 ? 5.873 4.114 7.531 1.00 98.12 88 VAL A O 1
ATOM 653 N N . LEU A 1 89 ? 4.863 2.567 6.247 1.00 98.38 89 LEU A N 1
ATOM 654 C CA . LEU A 1 89 ? 5.910 1.560 6.358 1.00 98.38 89 LEU A CA 1
ATOM 655 C C . LEU A 1 89 ? 6.725 1.523 5.070 1.00 98.38 89 LEU A C 1
ATOM 657 O O . LEU A 1 89 ? 6.148 1.448 3.987 1.00 98.38 89 LEU A O 1
ATOM 661 N N . ASP A 1 90 ? 8.052 1.532 5.180 1.00 97.94 90 ASP A N 1
ATOM 662 C CA . ASP A 1 90 ? 8.933 1.261 4.042 1.00 97.94 90 ASP A CA 1
ATOM 663 C C . ASP A 1 90 ? 8.863 -0.229 3.684 1.00 97.94 90 ASP A C 1
ATOM 665 O O . ASP A 1 90 ? 9.200 -1.098 4.495 1.00 97.94 90 ASP A O 1
ATOM 669 N N . ILE A 1 91 ? 8.445 -0.517 2.449 1.00 98.12 91 ILE A N 1
ATOM 670 C CA . ILE A 1 91 ? 8.283 -1.879 1.926 1.00 98.12 91 ILE A CA 1
ATOM 671 C C . ILE A 1 91 ? 9.620 -2.635 1.910 1.00 98.12 91 ILE A C 1
ATOM 673 O O . ILE A 1 91 ? 9.629 -3.863 1.995 1.00 98.12 91 ILE A O 1
ATOM 677 N N . HIS A 1 92 ? 10.745 -1.922 1.832 1.00 97.94 92 HIS A N 1
ATOM 678 C CA . HIS A 1 92 ? 12.085 -2.504 1.750 1.00 97.94 92 HIS A CA 1
ATOM 679 C C . HIS A 1 92 ? 12.832 -2.547 3.088 1.00 97.94 92 HIS A C 1
ATOM 681 O O . HIS A 1 92 ? 13.984 -2.978 3.126 1.00 97.94 92 HIS A O 1
ATOM 687 N N . SER A 1 93 ? 12.194 -2.150 4.192 1.00 95.75 93 SER A N 1
ATOM 688 C CA . SER A 1 93 ? 12.818 -2.157 5.524 1.00 95.75 93 SER A CA 1
ATOM 689 C C . SER A 1 93 ? 13.090 -3.562 6.085 1.00 95.75 93 SER A C 1
ATOM 691 O O . SER A 1 93 ? 13.873 -3.715 7.023 1.00 95.75 93 SER A O 1
ATOM 693 N N . GLY A 1 94 ? 12.480 -4.603 5.510 1.00 94.62 94 GLY A N 1
ATOM 694 C CA . GLY A 1 94 ? 12.650 -5.983 5.950 1.00 94.62 94 GLY A CA 1
ATOM 695 C C . GLY A 1 94 ? 11.910 -6.997 5.071 1.00 94.62 94 GLY A C 1
ATOM 696 O O . GLY A 1 94 ? 11.478 -6.666 3.966 1.00 94.62 94 GLY A O 1
ATOM 697 N N . PRO A 1 95 ? 11.760 -8.251 5.543 1.00 97.06 95 PRO A N 1
ATOM 698 C CA . PRO A 1 95 ? 10.972 -9.267 4.851 1.00 97.06 95 PRO A CA 1
ATOM 699 C C . PRO A 1 95 ? 9.529 -8.803 4.622 1.00 97.06 95 PRO A C 1
ATOM 701 O O . PRO A 1 95 ? 8.907 -8.232 5.520 1.00 97.06 95 PRO A O 1
ATOM 704 N N . THR A 1 96 ? 8.970 -9.097 3.447 1.00 96.81 96 THR A N 1
ATOM 705 C CA . THR A 1 96 ? 7.617 -8.676 3.049 1.00 96.81 96 THR A CA 1
ATOM 706 C C . THR A 1 96 ? 6.545 -9.097 4.059 1.00 96.81 96 THR A C 1
ATOM 708 O O . THR A 1 96 ? 5.621 -8.339 4.352 1.00 96.81 96 THR A O 1
ATOM 711 N N . GLU A 1 97 ? 6.681 -10.291 4.634 1.00 97.19 97 GLU A N 1
ATOM 712 C CA . GLU A 1 97 ? 5.796 -10.818 5.668 1.00 97.19 97 GLU A CA 1
ATOM 713 C C . GLU A 1 97 ? 5.821 -9.977 6.943 1.00 97.19 97 GLU A C 1
ATOM 715 O O . GLU A 1 97 ? 4.775 -9.795 7.566 1.00 97.19 97 GLU A O 1
ATOM 720 N N . ALA A 1 98 ? 6.991 -9.462 7.326 1.00 97.75 98 ALA A N 1
ATOM 721 C CA . ALA A 1 98 ? 7.142 -8.634 8.513 1.00 97.75 98 ALA A CA 1
ATOM 722 C C . ALA A 1 98 ? 6.474 -7.268 8.312 1.00 97.75 98 ALA A C 1
ATOM 724 O O . ALA A 1 98 ? 5.681 -6.860 9.157 1.00 97.75 98 ALA A O 1
ATOM 725 N N . VAL A 1 99 ? 6.704 -6.627 7.158 1.00 98.00 99 VAL A N 1
ATOM 726 C CA . VAL A 1 99 ? 6.058 -5.351 6.799 1.00 98.00 99 VAL A CA 1
ATOM 727 C C . VAL A 1 99 ? 4.537 -5.498 6.778 1.00 98.00 99 VAL A C 1
ATOM 729 O O . VAL A 1 99 ? 3.818 -4.676 7.343 1.00 98.00 99 VAL A O 1
ATOM 732 N N . LEU A 1 100 ? 4.021 -6.567 6.158 1.00 97.38 100 LEU A N 1
ATOM 733 C CA . LEU A 1 100 ? 2.580 -6.796 6.135 1.00 97.38 100 LEU A CA 1
ATOM 734 C C . LEU A 1 100 ? 2.028 -7.058 7.537 1.00 97.38 100 LEU A C 1
ATOM 736 O O . LEU A 1 100 ? 0.967 -6.541 7.869 1.00 97.38 100 LEU A O 1
ATOM 740 N N . LYS A 1 101 ? 2.718 -7.859 8.354 1.00 97.31 101 LYS A N 1
ATOM 741 C CA . LYS A 1 101 ? 2.285 -8.132 9.727 1.00 97.31 101 LYS A CA 1
ATOM 742 C C . LYS A 1 101 ? 2.148 -6.832 10.523 1.00 97.31 101 LYS A C 1
ATOM 744 O O . LYS A 1 101 ? 1.108 -6.623 11.136 1.00 97.31 101 LYS A O 1
ATOM 749 N N . GLU A 1 102 ? 3.147 -5.959 10.457 1.00 98.06 102 GLU A N 1
ATOM 750 C CA . GLU A 1 102 ? 3.112 -4.658 11.128 1.00 98.06 102 GLU A CA 1
ATOM 751 C C . GLU A 1 102 ? 1.951 -3.786 10.620 1.00 98.06 102 GLU A C 1
ATOM 753 O O . GLU A 1 102 ? 1.220 -3.197 11.415 1.00 98.06 102 GLU A O 1
ATOM 758 N N . ALA A 1 103 ? 1.703 -3.754 9.307 1.00 97.12 103 ALA A N 1
ATOM 759 C CA . ALA A 1 103 ? 0.566 -3.016 8.753 1.00 97.12 103 ALA A CA 1
ATOM 760 C C . ALA A 1 103 ? -0.785 -3.508 9.299 1.00 97.12 103 ALA A C 1
ATOM 762 O O . ALA A 1 103 ? -1.682 -2.703 9.546 1.00 97.12 103 ALA A O 1
ATOM 763 N N . LEU A 1 104 ? -0.937 -4.821 9.498 1.00 95.00 104 LEU A N 1
ATOM 764 C CA . LEU A 1 104 ? -2.154 -5.410 10.062 1.00 95.00 104 LEU A CA 1
ATOM 765 C C . LEU A 1 104 ? -2.317 -5.091 11.551 1.00 95.00 104 LEU A C 1
ATOM 767 O O . LEU A 1 104 ? -3.439 -4.861 11.993 1.00 95.00 104 LEU A O 1
ATOM 771 N N . GLU A 1 105 ? -1.222 -5.020 12.309 1.00 95.44 105 GLU A N 1
ATOM 772 C CA . GLU A 1 105 ? -1.248 -4.577 13.709 1.00 95.44 105 GLU A CA 1
ATOM 773 C C . GLU A 1 105 ? -1.720 -3.115 13.818 1.00 95.44 105 GLU A C 1
ATOM 775 O O . GLU A 1 105 ? -2.578 -2.794 14.644 1.00 95.44 105 GLU A O 1
ATOM 780 N N . TRP A 1 106 ? -1.244 -2.235 12.930 1.00 95.62 106 TRP A N 1
ATOM 781 C CA . TRP A 1 106 ? -1.732 -0.854 12.840 1.00 95.62 106 TRP A CA 1
ATOM 782 C C . TRP A 1 106 ? -3.195 -0.759 12.409 1.00 95.62 106 TRP A C 1
ATOM 784 O O . TRP A 1 106 ? -3.925 0.105 12.896 1.00 95.62 106 TRP A O 1
ATOM 794 N N . LEU A 1 107 ? -3.633 -1.629 11.499 1.00 91.94 107 LEU A N 1
ATOM 795 C CA . LEU A 1 107 ? -5.005 -1.637 11.003 1.00 91.94 107 LEU A CA 1
ATOM 796 C C . LEU A 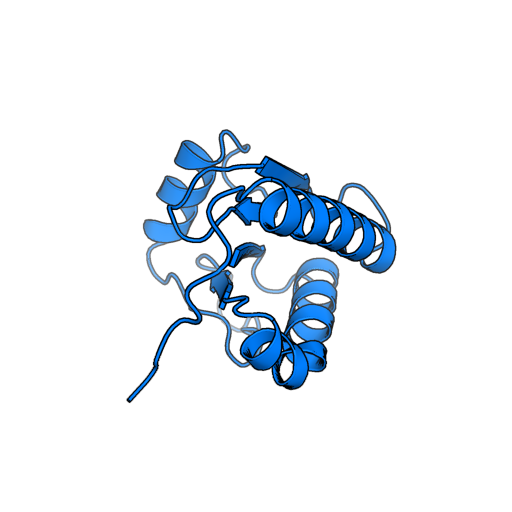1 107 ? -5.997 -2.067 12.091 1.00 91.94 107 LEU A C 1
ATOM 798 O O . LEU A 1 107 ? -7.005 -1.390 12.285 1.00 91.94 107 LEU A O 1
ATOM 802 N N . ASP A 1 108 ? -5.670 -3.121 12.843 1.00 89.56 108 ASP A N 1
ATOM 803 C CA . ASP A 1 108 ? -6.438 -3.570 14.010 1.00 89.56 108 ASP A CA 1
ATOM 804 C C . ASP A 1 108 ? -6.518 -2.463 15.075 1.00 89.56 108 ASP A C 1
ATOM 806 O O . ASP A 1 108 ? -7.598 -2.165 15.591 1.00 89.56 108 ASP A O 1
ATOM 810 N N . LEU A 1 109 ? -5.408 -1.765 15.346 1.00 86.88 109 LEU A N 1
ATOM 811 C CA . LEU A 1 109 ? -5.413 -0.609 16.244 1.00 86.88 109 LEU A CA 1
ATOM 812 C C . LEU A 1 109 ? -6.334 0.513 15.733 1.00 86.88 109 LEU A C 1
ATOM 814 O O . LEU A 1 109 ? -7.134 1.045 16.506 1.00 86.88 109 LEU A O 1
ATOM 818 N N . ALA A 1 110 ? -6.245 0.862 14.447 1.00 85.06 110 ALA A N 1
ATOM 819 C CA . ALA A 1 110 ? -7.053 1.916 13.834 1.00 85.06 110 ALA A CA 1
ATOM 820 C C . ALA A 1 110 ? -8.556 1.588 13.866 1.00 85.06 110 ALA A C 1
ATOM 822 O O . ALA A 1 110 ? -9.375 2.473 14.118 1.00 85.06 110 ALA A O 1
ATOM 823 N N . GLN A 1 111 ? -8.923 0.320 13.663 1.00 79.88 111 GLN A N 1
ATOM 824 C CA . GLN A 1 111 ? -10.305 -0.150 13.769 1.00 79.88 111 GLN A CA 1
ATOM 825 C C . GLN A 1 111 ? -10.813 -0.103 15.219 1.00 79.88 111 GLN A C 1
ATOM 827 O O . GLN A 1 111 ? -11.920 0.371 15.459 1.00 79.88 111 GLN A O 1
ATOM 832 N N . ARG A 1 112 ? -10.000 -0.507 16.207 1.00 75.00 112 ARG A N 1
ATOM 833 C CA . ARG A 1 112 ? -10.382 -0.483 17.636 1.00 75.00 112 ARG A CA 1
ATOM 834 C C . ARG A 1 112 ? -10.494 0.923 18.224 1.00 75.00 112 ARG A C 1
ATOM 836 O O . ARG A 1 112 ? -11.302 1.143 19.122 1.00 75.00 112 ARG A O 1
ATOM 843 N N . GLN A 1 113 ? -9.676 1.867 17.759 1.00 66.00 113 GLN A N 1
ATOM 844 C CA . GLN A 1 113 ? -9.706 3.261 18.222 1.00 66.00 113 GLN A CA 1
ATOM 845 C C . GLN A 1 113 ? -10.855 4.079 17.631 1.00 66.00 113 GLN A C 1
ATOM 847 O O . GLN A 1 113 ? -11.128 5.184 18.103 1.00 66.00 113 GLN A O 1
ATOM 852 N N . CYS A 1 114 ? -11.554 3.552 16.628 1.00 63.09 114 CYS A N 1
ATOM 853 C CA . CYS A 1 114 ? -12.775 4.153 16.123 1.00 63.09 114 CYS A CA 1
ATOM 854 C C . CYS A 1 114 ? -13.908 3.898 17.140 1.00 63.09 114 CYS A C 1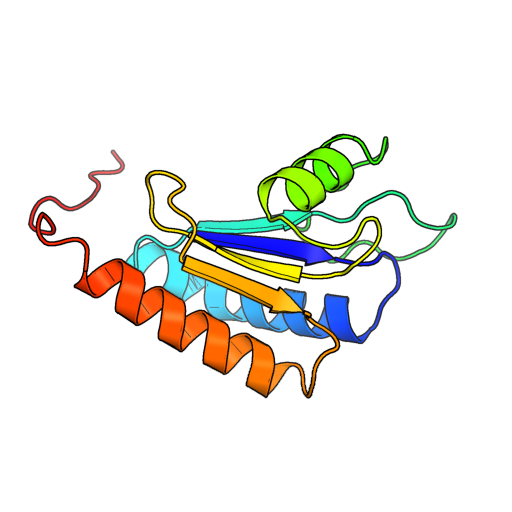
ATOM 856 O O . CYS A 1 114 ? -14.779 3.057 16.956 1.00 63.09 114 CYS A O 1
ATOM 858 N N . GLY A 1 115 ? -13.883 4.625 18.263 1.00 52.41 115 GLY A N 1
ATOM 859 C CA . GLY A 1 115 ? -14.840 4.539 19.376 1.00 52.41 115 GLY A CA 1
ATOM 860 C C . GLY A 1 115 ? -16.294 4.911 19.037 1.00 52.41 115 GLY A C 1
ATOM 861 O O . GLY A 1 115 ? -17.096 5.090 19.948 1.00 52.41 115 GLY A O 1
ATOM 862 N N . GLU A 1 116 ? -16.639 5.015 17.750 1.00 52.44 116 GLU A N 1
ATOM 863 C CA . GLU A 1 116 ? -17.996 5.198 17.214 1.00 52.44 116 GLU A CA 1
ATOM 864 C C . GLU A 1 116 ? -18.547 3.936 16.510 1.00 52.44 116 GLU A C 1
ATOM 866 O O . GLU A 1 116 ? -19.632 3.969 15.926 1.00 52.44 116 GLU A O 1
ATOM 871 N N . CYS A 1 117 ? -17.828 2.808 16.531 1.00 56.97 117 CYS A N 1
ATOM 872 C CA . CYS A 1 117 ? -18.202 1.589 15.808 1.00 56.97 117 CYS A CA 1
ATOM 873 C C . CYS A 1 117 ? -19.427 0.857 16.398 1.00 56.97 117 CYS A C 1
ATOM 875 O O . CYS A 1 117 ? -19.284 -0.145 17.092 1.00 56.97 117 CYS A O 1
ATOM 877 N N . PHE A 1 118 ? -20.638 1.315 16.059 1.00 48.56 118 PHE A N 1
ATOM 878 C CA . PHE A 1 118 ? -21.870 0.506 16.114 1.00 48.56 118 PHE A CA 1
ATOM 879 C C . PHE A 1 118 ? -22.789 0.635 14.889 1.00 48.56 118 PHE A C 1
ATOM 881 O O . PHE A 1 118 ? -23.826 -0.022 14.854 1.00 48.56 118 PHE A O 1
ATOM 888 N N . ALA A 1 119 ? -22.440 1.420 13.868 1.00 52.34 119 ALA A N 1
ATOM 889 C CA . ALA A 1 119 ? -23.195 1.422 12.615 1.00 52.34 119 ALA A CA 1
ATOM 890 C C . ALA A 1 119 ? -22.371 0.729 11.513 1.00 52.34 119 ALA A C 1
ATOM 892 O O . ALA A 1 119 ? -21.367 1.308 11.089 1.00 52.34 119 ALA A O 1
ATOM 893 N N . PRO A 1 120 ? -22.763 -0.486 11.071 1.00 56.41 120 PRO A N 1
ATOM 894 C CA . PRO A 1 120 ? -22.202 -1.120 9.881 1.00 56.41 120 PRO A CA 1
ATOM 895 C C . PRO A 1 120 ? -22.379 -0.211 8.664 1.00 56.41 120 PRO A C 1
ATOM 897 O O . PRO A 1 120 ? -23.375 0.516 8.570 1.00 56.41 120 PRO A O 1
ATOM 900 N N . LEU A 1 121 ? -21.449 -0.263 7.713 1.00 54.53 121 LEU A N 1
ATOM 901 C CA . LEU A 1 121 ? -21.658 0.365 6.415 1.00 54.53 121 LEU A CA 1
ATOM 902 C C . LEU A 1 121 ? -22.696 -0.466 5.642 1.00 54.53 121 LEU A C 1
ATOM 904 O O . LEU A 1 121 ? -22.398 -1.548 5.140 1.00 54.53 121 LEU A O 1
ATOM 908 N N . ASN A 1 122 ? -23.939 0.022 5.571 1.00 49.19 122 ASN A N 1
ATOM 909 C CA . ASN A 1 122 ? -24.958 -0.560 4.697 1.00 49.19 122 ASN A CA 1
ATOM 910 C C . ASN A 1 122 ? -24.616 -0.210 3.247 1.00 49.19 122 ASN A C 1
ATOM 912 O O . ASN A 1 122 ? -24.868 0.904 2.787 1.00 49.19 122 ASN A O 1
ATOM 916 N N . TRP A 1 123 ? -24.016 -1.168 2.552 1.00 49.97 123 TRP A N 1
ATOM 917 C CA . TRP A 1 123 ? -23.807 -1.127 1.111 1.00 49.97 123 TRP A CA 1
ATOM 918 C C . TRP A 1 123 ? -25.011 -1.782 0.425 1.00 49.97 123 TRP A C 1
ATOM 920 O O . TRP A 1 123 ? -24.941 -2.951 0.043 1.00 49.97 123 TRP A O 1
ATOM 930 N N . ASP A 1 124 ? -26.119 -1.039 0.351 1.00 47.03 124 ASP A N 1
ATOM 931 C CA . ASP A 1 124 ? -27.240 -1.351 -0.550 1.00 47.03 124 ASP A CA 1
ATOM 932 C C . ASP A 1 124 ? -26.912 -0.912 -1.988 1.00 47.03 124 ASP A C 1
ATOM 934 O O . ASP A 1 124 ? -26.421 0.231 -2.166 1.00 47.03 124 ASP A O 1
#

pLDDT: mean 89.1, std 12.7, range [47.03, 98.5]